Protein AF-X0TYU6-F1 (afdb_monomer_lite)

Radius of gyration: 12.11 Å; chains: 1; bounding box: 28×20×35 Å

Foldseek 3Di:
DPFDWDWDQDPVRDIDTDTLVQWDDWDDDPFWIWTDGNPDPDIDIDGCVGCPVVSVVVVSVVVVVSVVVVVVVD

Secondary structure (DSSP, 8-state):
----EEEEE-TTS-EEEEEGGGEEEEEE-SSEEEEEETTEEEEEEEEHHHH-HHHHHHHHHHHHHHHHHHHHH-

Organism: NCBI:txid412755

pLDDT: mean 78.76, std 12.81, range [47.75, 91.75]

Structure (mmCIF, N/CA/C/O backbone):
data_AF-X0TYU6-F1
#
_entry.id   AF-X0TYU6-F1
#
loop_
_atom_site.group_PDB
_atom_site.id
_atom_site.type_symbol
_atom_site.label_atom_id
_atom_site.label_alt_id
_atom_site.label_comp_id
_atom_site.label_asym_id
_atom_site.label_entity_id
_atom_site.label_seq_id
_atom_site.pdbx_PDB_ins_code
_atom_site.Cartn_x
_atom_site.Cartn_y
_atom_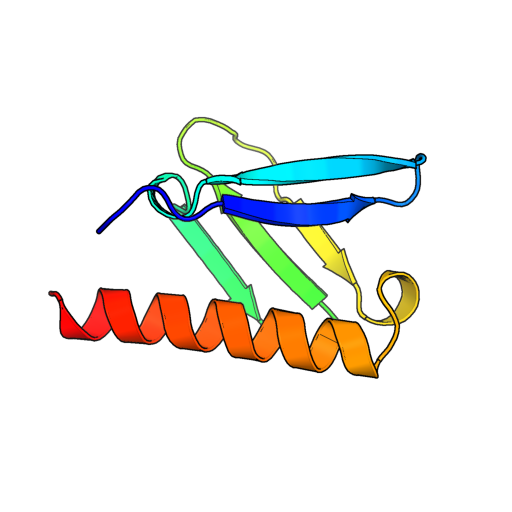site.Cartn_z
_atom_site.occupancy
_atom_site.B_iso_or_equiv
_atom_site.auth_seq_id
_atom_site.auth_comp_id
_atom_site.auth_asym_id
_atom_site.auth_atom_id
_atom_site.pdbx_PDB_model_num
ATOM 1 N N . MET A 1 1 ? -15.907 7.679 8.795 1.00 51.72 1 MET A N 1
ATOM 2 C CA . MET A 1 1 ? -14.689 8.211 8.140 1.00 51.72 1 MET A CA 1
ATOM 3 C C . MET A 1 1 ? -15.060 8.997 6.876 1.00 51.72 1 MET A C 1
ATOM 5 O O . MET A 1 1 ? -15.760 8.461 6.030 1.00 51.72 1 MET A O 1
ATOM 9 N N . LYS A 1 2 ? -14.681 10.282 6.752 1.00 49.62 2 LYS A N 1
ATOM 10 C CA . LYS A 1 2 ? -14.927 11.092 5.532 1.00 49.62 2 LYS A CA 1
ATOM 11 C C . LYS A 1 2 ? -14.253 10.428 4.319 1.00 49.62 2 LYS A C 1
ATOM 13 O O . LYS A 1 2 ? -13.156 9.911 4.487 1.00 49.62 2 LYS A O 1
ATOM 18 N N . ASN A 1 3 ? -14.879 10.474 3.138 1.00 53.25 3 ASN A N 1
ATOM 19 C CA . ASN A 1 3 ? -14.380 9.934 1.860 1.00 53.25 3 ASN A CA 1
ATOM 20 C C . ASN A 1 3 ? -12.937 10.386 1.559 1.00 53.25 3 ASN A C 1
ATOM 22 O O . ASN A 1 3 ? -12.719 11.426 0.937 1.00 53.25 3 ASN A O 1
ATOM 26 N N . LYS A 1 4 ? -11.945 9.628 2.027 1.00 67.06 4 LYS A N 1
ATOM 27 C CA . LYS A 1 4 ? -10.532 9.895 1.770 1.00 67.06 4 LYS A CA 1
ATOM 28 C C . LYS A 1 4 ? -10.155 9.170 0.475 1.00 67.06 4 LYS A C 1
ATOM 30 O O . LYS A 1 4 ? -10.355 7.962 0.350 1.00 67.06 4 LYS A O 1
ATOM 35 N N . TRP A 1 5 ? -9.638 9.926 -0.485 1.00 67.44 5 TRP A N 1
ATOM 36 C CA . TRP A 1 5 ? -9.124 9.416 -1.751 1.00 67.44 5 TRP A CA 1
ATOM 37 C C . TRP A 1 5 ? -7.601 9.446 -1.715 1.00 67.44 5 TRP A C 1
ATOM 39 O O . TRP A 1 5 ? -7.012 10.453 -1.323 1.00 67.44 5 TRP A O 1
ATOM 49 N N . PHE A 1 6 ? -6.967 8.361 -2.143 1.00 67.69 6 PHE A N 1
ATOM 50 C CA . PHE A 1 6 ? -5.539 8.325 -2.408 1.00 67.69 6 PHE A CA 1
ATOM 51 C C . PHE A 1 6 ? -5.294 8.486 -3.907 1.00 67.69 6 PHE A C 1
ATOM 53 O O . PHE A 1 6 ? -5.928 7.824 -4.723 1.00 67.69 6 PHE A O 1
ATOM 60 N N . VAL A 1 7 ? -4.384 9.390 -4.255 1.00 60.12 7 VAL A N 1
ATOM 61 C CA . VAL A 1 7 ? -4.107 9.808 -5.628 1.00 60.12 7 VAL A CA 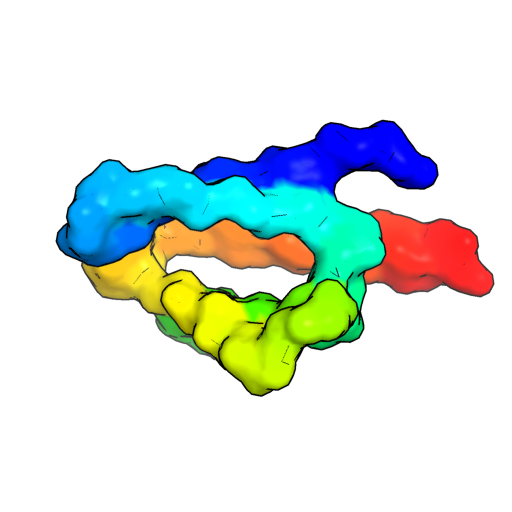1
ATOM 62 C C . VAL A 1 7 ? -2.671 9.424 -5.953 1.00 60.12 7 VAL A C 1
ATOM 64 O O . VAL A 1 7 ? -1.751 9.950 -5.328 1.00 60.12 7 VAL A O 1
ATOM 67 N N . ASN A 1 8 ? -2.458 8.536 -6.924 1.00 64.12 8 ASN A N 1
ATOM 68 C CA . ASN A 1 8 ? -1.108 8.212 -7.390 1.00 64.12 8 ASN A CA 1
ATOM 69 C C . ASN A 1 8 ? -1.018 8.218 -8.913 1.00 64.12 8 ASN A C 1
ATOM 71 O O . ASN A 1 8 ? -1.902 7.704 -9.594 1.00 64.12 8 ASN A O 1
ATOM 75 N N . LYS A 1 9 ? 0.060 8.791 -9.449 1.00 57.31 9 LYS A N 1
ATOM 76 C CA . LYS A 1 9 ? 0.353 8.752 -10.883 1.00 57.31 9 LYS A CA 1
ATOM 77 C C . LYS A 1 9 ? 0.951 7.390 -11.217 1.00 57.31 9 LYS A C 1
ATOM 79 O O . LYS A 1 9 ? 1.971 7.027 -10.649 1.00 57.31 9 LYS A O 1
ATOM 84 N N . CYS A 1 10 ? 0.321 6.651 -12.121 1.00 52.66 10 CYS A N 1
ATOM 85 C CA . CYS A 1 10 ? 0.794 5.373 -12.649 1.00 52.66 10 CYS A CA 1
ATOM 86 C C . CYS A 1 10 ? 1.624 5.551 -13.932 1.00 52.66 10 CYS A C 1
ATOM 88 O O . CYS A 1 10 ? 1.682 6.637 -14.513 1.00 52.66 10 CYS A O 1
ATOM 90 N N . LYS A 1 11 ? 2.295 4.465 -14.346 1.00 47.75 11 LYS A N 1
ATOM 91 C CA . LYS A 1 11 ? 3.322 4.406 -15.409 1.00 47.75 11 LYS A CA 1
ATOM 92 C C . LYS A 1 11 ? 2.829 4.865 -16.780 1.00 47.75 11 LYS A C 1
ATOM 94 O O . LYS A 1 11 ? 3.609 5.331 -17.599 1.00 47.7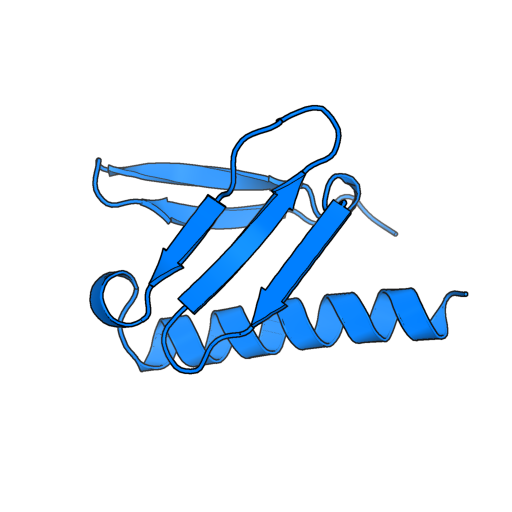5 11 LYS A O 1
ATOM 99 N N . ASP A 1 12 ? 1.528 4.792 -16.977 1.00 56.22 12 ASP A N 1
ATOM 100 C CA . ASP A 1 12 ? 0.814 5.054 -18.219 1.00 56.22 12 ASP A CA 1
ATOM 101 C C . ASP A 1 12 ? 0.223 6.482 -18.259 1.00 56.22 12 ASP A C 1
ATOM 103 O O . ASP A 1 12 ? -0.567 6.815 -19.135 1.00 56.22 12 ASP A O 1
ATOM 107 N N . GLY A 1 13 ? 0.624 7.355 -17.322 1.00 52.94 13 GLY A N 1
ATOM 108 C CA . GLY A 1 13 ? 0.193 8.759 -17.256 1.00 52.94 13 GLY A CA 1
ATOM 109 C C . GLY A 1 13 ? -1.156 8.971 -16.562 1.00 52.94 13 GLY A C 1
ATOM 110 O O . GLY A 1 13 ? -1.557 10.113 -16.332 1.00 52.94 13 GLY A O 1
ATOM 111 N N . TYR A 1 14 ? -1.833 7.889 -16.173 1.00 52.19 14 TYR A N 1
ATOM 112 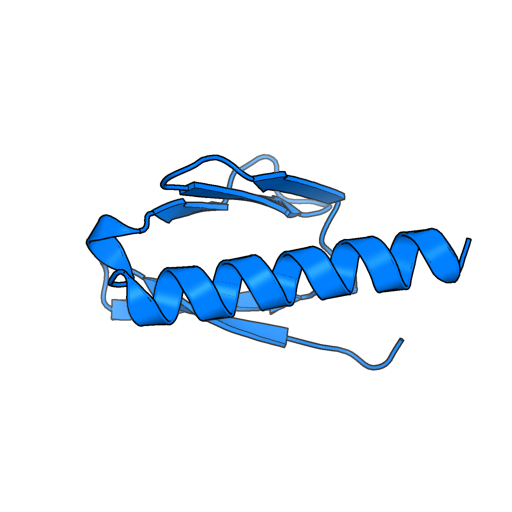C CA . TYR A 1 14 ? -3.103 7.934 -15.458 1.00 52.19 14 TYR A CA 1
ATOM 113 C C . TYR A 1 14 ? -2.912 8.125 -13.957 1.00 52.19 14 TYR A C 1
ATOM 115 O O . TYR A 1 14 ? -2.023 7.548 -13.333 1.00 52.19 14 TYR A O 1
ATOM 123 N N . THR A 1 15 ? -3.801 8.909 -13.361 1.00 59.97 15 THR A N 1
ATOM 124 C CA . THR A 1 15 ? -3.917 9.045 -11.913 1.00 59.97 15 THR A CA 1
ATOM 125 C C . THR A 1 15 ? -4.879 7.979 -11.394 1.00 59.97 15 THR A C 1
ATOM 127 O O . THR A 1 15 ? -6.074 8.054 -11.676 1.00 59.97 15 THR A O 1
ATOM 130 N N . LYS A 1 16 ? -4.395 6.995 -10.627 1.00 64.44 16 LYS A N 1
ATOM 131 C CA . LYS A 1 16 ? -5.275 6.072 -9.900 1.00 64.44 16 LYS A CA 1
ATOM 132 C C . LYS A 1 16 ? -5.803 6.761 -8.648 1.00 64.44 16 LYS A C 1
ATOM 134 O O . LYS A 1 16 ? -5.026 7.210 -7.804 1.00 64.44 16 LYS A O 1
ATOM 139 N N . LEU A 1 17 ? -7.129 6.842 -8.566 1.00 65.00 17 LEU A N 1
ATOM 140 C CA . LEU A 1 17 ? -7.870 7.271 -7.388 1.00 65.00 17 LEU A CA 1
ATOM 141 C C . LEU A 1 17 ? -8.329 6.025 -6.638 1.00 65.00 17 LEU A C 1
ATOM 143 O O . LEU A 1 17 ? -9.140 5.258 -7.147 1.00 65.00 17 LEU A O 1
ATOM 147 N N . LEU A 1 18 ? -7.808 5.826 -5.436 1.00 72.44 18 LEU A N 1
ATOM 148 C CA . LEU A 1 18 ? -8.183 4.718 -4.570 1.00 72.44 18 LEU A CA 1
ATOM 149 C C . LEU A 1 18 ? -9.035 5.259 -3.422 1.00 72.44 18 LEU A C 1
ATOM 151 O O . LEU A 1 18 ? -8.594 6.131 -2.669 1.00 72.44 18 LEU A O 1
ATOM 155 N N . ARG A 1 19 ? -10.265 4.762 -3.295 1.00 76.62 19 ARG A N 1
ATOM 156 C CA . ARG A 1 19 ? -11.164 5.137 -2.202 1.00 76.62 19 ARG A CA 1
ATOM 157 C C . ARG A 1 19 ? -10.801 4.312 -0.967 1.00 76.62 19 ARG A C 1
ATOM 159 O O . ARG A 1 19 ? -10.770 3.087 -1.040 1.00 76.62 19 ARG A O 1
ATOM 166 N N . ILE A 1 20 ? -10.493 4.956 0.155 1.00 76.62 20 ILE A N 1
ATOM 167 C CA . ILE A 1 20 ? -9.942 4.248 1.325 1.00 76.62 20 ILE A CA 1
ATOM 168 C C . ILE A 1 20 ? -10.940 3.275 1.957 1.00 76.62 20 ILE A C 1
ATOM 170 O O . ILE A 1 20 ? -10.556 2.193 2.374 1.00 76.62 20 ILE A O 1
ATOM 174 N N . ASP A 1 21 ? -12.222 3.621 1.974 1.00 78.50 21 ASP A N 1
ATOM 175 C CA . ASP A 1 21 ? -13.305 2.747 2.449 1.00 78.50 21 ASP A CA 1
ATOM 176 C C . ASP A 1 21 ? -13.584 1.551 1.523 1.00 78.50 21 ASP A C 1
ATOM 178 O O . ASP A 1 21 ? -14.301 0.635 1.910 1.00 78.50 21 ASP A O 1
ATOM 182 N N . SER A 1 22 ? -13.012 1.540 0.316 1.00 81.81 22 SER A N 1
ATOM 183 C CA . SER A 1 22 ? -13.028 0.373 -0.564 1.00 81.81 22 SER A CA 1
ATOM 184 C C . SER A 1 22 ? -11.812 -0.526 -0.371 1.00 81.81 22 SER A C 1
ATOM 186 O O . SER A 1 22 ? -11.746 -1.563 -1.012 1.00 81.81 22 SER A O 1
ATOM 188 N N . ILE A 1 23 ? -10.842 -0.167 0.475 1.00 84.50 23 ILE A N 1
ATOM 189 C CA . ILE A 1 23 ? -9.671 -1.011 0.722 1.00 84.50 23 ILE A CA 1
ATOM 190 C C . ILE A 1 23 ? -10.106 -2.246 1.501 1.00 84.50 23 ILE A C 1
ATOM 192 O O . ILE A 1 23 ? -10.638 -2.146 2.603 1.00 84.50 23 ILE A O 1
ATOM 196 N N . ARG A 1 24 ? -9.839 -3.412 0.919 1.00 86.06 24 ARG A N 1
ATOM 197 C CA . ARG A 1 24 ? -10.059 -4.709 1.551 1.00 86.06 24 ARG A CA 1
ATOM 198 C C . ARG A 1 24 ? -8.802 -5.178 2.276 1.00 86.06 24 ARG A C 1
ATOM 200 O O . ARG A 1 24 ? -8.867 -5.541 3.442 1.00 86.06 24 ARG A O 1
ATOM 207 N N . GLU A 1 25 ? -7.668 -5.170 1.580 1.00 88.62 25 GLU A N 1
ATOM 208 C CA . GLU A 1 25 ? -6.390 -5.694 2.072 1.00 88.62 25 GLU A CA 1
ATOM 209 C C . GLU A 1 25 ? -5.244 -4.786 1.607 1.00 88.62 25 GLU A C 1
ATOM 211 O O . GLU A 1 25 ? -5.257 -4.272 0.484 1.00 88.62 25 GLU A O 1
ATOM 216 N N . VAL A 1 26 ? -4.247 -4.587 2.476 1.00 89.56 26 VAL A N 1
ATOM 217 C CA . VAL A 1 26 ? -3.008 -3.864 2.155 1.00 89.56 26 VAL A CA 1
ATOM 218 C C . VAL A 1 26 ? -1.824 -4.678 2.638 1.00 89.56 26 VAL A C 1
ATOM 220 O O . VAL A 1 26 ? -1.693 -4.932 3.834 1.00 89.56 26 VAL A O 1
ATOM 223 N N . HIS A 1 27 ? -0.929 -5.045 1.727 1.00 91.75 27 HIS A N 1
ATOM 224 C CA . HIS A 1 27 ? 0.320 -5.719 2.061 1.00 91.75 27 HIS A CA 1
ATOM 225 C C . HIS A 1 27 ? 1.504 -4.773 1.863 1.00 91.75 27 HIS A C 1
ATOM 227 O O . HIS A 1 27 ? 1.617 -4.059 0.864 1.00 91.75 27 HIS A O 1
ATOM 233 N N . PHE A 1 28 ? 2.411 -4.772 2.839 1.00 91.62 28 PHE A N 1
ATOM 234 C CA . PHE A 1 28 ? 3.602 -3.932 2.837 1.00 91.62 28 PHE A CA 1
ATOM 235 C C . PHE A 1 28 ? 4.850 -4.790 2.659 1.00 91.62 28 PHE A C 1
ATOM 237 O O . PHE A 1 28 ? 5.281 -5.458 3.594 1.00 91.62 28 PHE A O 1
ATOM 244 N N . ASN A 1 29 ? 5.491 -4.676 1.504 1.00 90.56 29 ASN A N 1
ATOM 245 C CA . ASN A 1 29 ? 6.802 -5.259 1.233 1.00 90.56 29 ASN A CA 1
ATOM 246 C C . ASN A 1 29 ? 7.888 -4.187 1.352 1.00 90.56 29 ASN A C 1
ATOM 248 O O . ASN A 1 29 ? 7.573 -2.997 1.447 1.00 90.56 29 ASN A O 1
ATOM 252 N N . GLU A 1 30 ? 9.169 -4.571 1.386 1.00 89.25 30 GLU A N 1
ATOM 253 C CA . GLU A 1 30 ? 10.280 -3.606 1.460 1.00 89.25 30 GLU A CA 1
ATOM 254 C C . GLU A 1 30 ? 10.143 -2.537 0.371 1.00 89.25 30 GLU A C 1
ATOM 256 O O . GLU A 1 30 ? 10.072 -1.346 0.693 1.00 89.25 30 GLU A O 1
ATOM 261 N N . ASP A 1 31 ? 9.924 -3.000 -0.861 1.00 90.25 31 ASP A N 1
ATOM 262 C CA . ASP A 1 31 ? 9.922 -2.178 -2.066 1.00 90.25 31 ASP A CA 1
ATOM 263 C C . ASP A 1 31 ? 8.551 -2.000 -2.711 1.00 90.25 31 ASP A C 1
ATOM 265 O O . ASP A 1 31 ? 8.434 -1.211 -3.642 1.00 90.25 31 ASP A O 1
ATOM 269 N N . ASN A 1 32 ? 7.503 -2.654 -2.200 1.00 89.44 32 ASN A N 1
ATOM 270 C CA . ASN A 1 32 ? 6.157 -2.571 -2.770 1.00 89.44 32 ASN A CA 1
ATOM 271 C C . ASN A 1 32 ? 5.085 -2.311 -1.703 1.00 89.44 32 ASN A C 1
ATOM 273 O O . ASN A 1 32 ? 5.227 -2.701 -0.542 1.00 89.44 32 ASN A O 1
ATOM 277 N N . VAL A 1 33 ? 3.995 -1.668 -2.113 1.00 90.12 33 VAL A N 1
ATOM 278 C CA . VAL A 1 33 ? 2.719 -1.659 -1.392 1.00 90.12 33 VAL A CA 1
ATOM 279 C C . VAL A 1 33 ? 1.670 -2.235 -2.329 1.00 90.12 33 VAL A C 1
ATOM 281 O O . VAL A 1 33 ? 1.459 -1.700 -3.415 1.00 90.12 33 VAL A O 1
ATOM 284 N N . ASP A 1 34 ?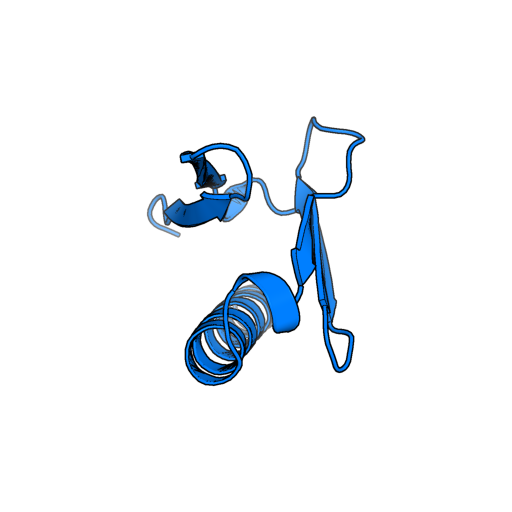 1.040 -3.319 -1.905 1.00 90.25 34 ASP A N 1
ATOM 285 C CA . ASP A 1 34 ? 0.021 -4.031 -2.667 1.00 90.25 34 ASP A CA 1
ATOM 286 C C . ASP A 1 34 ? -1.339 -3.778 -2.025 1.00 90.25 34 ASP A C 1
ATOM 288 O O . ASP A 1 34 ? -1.477 -3.897 -0.807 1.00 90.25 34 ASP A O 1
ATOM 292 N N . ILE A 1 35 ? -2.327 -3.378 -2.824 1.00 88.44 35 ILE A N 1
ATOM 293 C CA . ILE A 1 35 ? -3.652 -2.993 -2.334 1.00 88.44 35 ILE A CA 1
ATOM 294 C C . ILE A 1 35 ? -4.731 -3.727 -3.119 1.00 88.44 35 ILE A C 1
ATOM 296 O O . ILE A 1 35 ? -4.765 -3.647 -4.345 1.00 88.44 35 ILE A O 1
ATOM 300 N N . TRP A 1 36 ? -5.659 -4.355 -2.406 1.00 88.50 36 TRP A N 1
ATOM 301 C CA . TRP A 1 36 ? -6.879 -4.927 -2.969 1.00 88.50 36 TRP A CA 1
ATOM 302 C C . TRP A 1 36 ? -8.081 -4.115 -2.525 1.00 88.50 36 TRP A C 1
ATOM 304 O O . TRP A 1 36 ? -8.169 -3.705 -1.362 1.00 88.50 36 TRP A O 1
ATOM 314 N N . THR A 1 37 ? -9.022 -3.903 -3.443 1.00 87.31 37 THR A N 1
ATOM 315 C CA . THR A 1 37 ? -10.264 -3.189 -3.146 1.00 87.31 37 THR A CA 1
ATOM 316 C C . THR A 1 37 ? -11.477 -4.110 -3.200 1.00 87.31 37 THR A C 1
ATOM 318 O O . THR A 1 37 ? -11.479 -5.160 -3.838 1.00 87.31 37 THR A O 1
ATOM 321 N N . VAL A 1 38 ? -12.527 -3.746 -2.474 1.00 83.81 38 VAL A N 1
ATOM 322 C CA . VAL A 1 38 ? -13.810 -4.442 -2.495 1.00 83.81 38 VAL A CA 1
ATOM 323 C C . VAL A 1 38 ? -14.432 -4.265 -3.879 1.00 83.81 38 VAL A C 1
ATOM 325 O O . VAL A 1 38 ? -14.647 -3.143 -4.330 1.00 83.81 38 VAL A O 1
ATOM 328 N N . GLY A 1 39 ? -14.747 -5.379 -4.538 1.00 82.69 39 GLY A N 1
ATOM 329 C CA . GLY A 1 39 ? -15.365 -5.379 -5.866 1.00 82.69 39 GLY A CA 1
ATOM 330 C C . GLY A 1 39 ? -14.383 -5.344 -7.041 1.00 82.69 39 GLY A C 1
ATOM 331 O O . GLY A 1 39 ? -14.833 -5.498 -8.172 1.00 82.69 39 GLY A O 1
ATOM 332 N N . ASP A 1 40 ? -13.073 -5.227 -6.795 1.00 82.12 40 ASP A N 1
ATOM 333 C CA . ASP A 1 40 ? -12.033 -5.456 -7.806 1.00 82.12 40 ASP A CA 1
ATOM 334 C C . ASP A 1 40 ? -11.186 -6.675 -7.397 1.00 82.12 40 ASP A C 1
ATOM 336 O O . ASP A 1 40 ? -10.524 -6.646 -6.357 1.00 82.12 40 ASP A O 1
ATOM 340 N N . PRO A 1 41 ? -11.188 -7.772 -8.178 1.00 80.25 41 PRO A N 1
ATOM 341 C CA . PRO A 1 41 ? -10.328 -8.921 -7.897 1.00 80.25 41 PRO A CA 1
ATOM 342 C C . PRO A 1 41 ? -8.836 -8.621 -8.123 1.00 80.25 41 PRO A C 1
ATOM 344 O O . PRO A 1 41 ? -7.983 -9.428 -7.749 1.00 80.25 41 PRO A O 1
ATOM 347 N N . SER A 1 42 ? -8.503 -7.493 -8.752 1.00 81.31 42 SER A N 1
ATOM 348 C CA . SER A 1 42 ? -7.139 -7.133 -9.119 1.00 81.31 42 SER A CA 1
ATOM 349 C C . SER A 1 42 ? -6.356 -6.562 -7.939 1.00 81.31 42 SER A C 1
ATOM 351 O O . SER A 1 42 ? -6.863 -5.783 -7.134 1.00 81.31 42 SER A O 1
ATOM 353 N N . CYS A 1 43 ? -5.064 -6.885 -7.889 1.00 83.56 43 CYS A N 1
ATOM 354 C CA . CYS A 1 43 ? -4.120 -6.209 -7.006 1.00 83.56 43 CYS A CA 1
ATOM 355 C C . CYS A 1 43 ? -3.620 -4.909 -7.648 1.00 83.56 43 CYS A C 1
ATOM 357 O O . CYS A 1 43 ? -3.174 -4.891 -8.800 1.00 83.56 43 CYS A O 1
ATOM 359 N N . HIS A 1 44 ? -3.626 -3.820 -6.887 1.00 83.31 44 HIS A N 1
ATOM 360 C CA . HIS A 1 44 ? -2.925 -2.594 -7.232 1.00 83.31 44 HIS A CA 1
ATOM 361 C C . HIS A 1 44 ? -1.549 -2.580 -6.566 1.00 83.31 44 HIS A C 1
ATOM 363 O O . HIS A 1 44 ? -1.413 -2.265 -5.385 1.00 83.31 44 HIS A O 1
ATOM 369 N N . ASN A 1 45 ? -0.530 -2.901 -7.357 1.00 86.00 45 ASN A N 1
ATOM 370 C CA . ASN A 1 45 ? 0.863 -2.882 -6.934 1.00 86.00 45 ASN A CA 1
ATOM 371 C C . ASN A 1 45 ? 1.481 -1.488 -7.138 1.00 86.00 45 ASN A C 1
ATOM 373 O O . ASN A 1 45 ? 1.399 -0.894 -8.217 1.00 86.00 45 ASN A O 1
ATOM 377 N N . PHE A 1 46 ? 2.119 -0.981 -6.088 1.00 85.38 46 PHE A N 1
ATOM 378 C CA . PHE A 1 46 ? 2.829 0.289 -6.072 1.00 85.38 46 PHE A CA 1
ATOM 379 C C . PHE A 1 46 ? 4.292 0.055 -5.696 1.00 85.38 46 PHE A C 1
ATOM 381 O O . PHE A 1 46 ? 4.588 -0.213 -4.532 1.00 85.38 46 PHE A O 1
ATOM 388 N N . THR A 1 47 ? 5.211 0.174 -6.657 1.00 87.50 47 THR A N 1
ATOM 389 C CA . THR A 1 47 ? 6.641 -0.099 -6.433 1.00 87.50 47 THR A CA 1
ATOM 390 C C . THR A 1 47 ? 7.446 1.160 -6.113 1.00 87.50 47 THR A C 1
ATOM 392 O O . THR A 1 47 ? 7.202 2.247 -6.650 1.00 87.50 47 THR A O 1
ATOM 395 N N . ARG A 1 48 ? 8.454 1.009 -5.250 1.00 88.44 48 ARG A N 1
ATOM 396 C CA . ARG A 1 48 ? 9.401 2.056 -4.849 1.00 88.44 48 ARG A CA 1
ATOM 397 C C . ARG A 1 48 ? 10.134 2.640 -6.040 1.00 88.44 48 ARG A C 1
ATOM 399 O O . ARG A 1 48 ? 10.277 3.857 -6.122 1.00 88.44 48 ARG A O 1
ATOM 406 N N . ASP A 1 49 ? 10.596 1.781 -6.936 1.00 87.06 49 ASP A N 1
ATOM 407 C CA . ASP A 1 49 ? 11.433 2.187 -8.063 1.00 87.06 49 ASP A CA 1
ATOM 408 C C . ASP A 1 49 ? 10.657 3.068 -9.041 1.00 87.06 49 ASP A C 1
ATOM 410 O O . ASP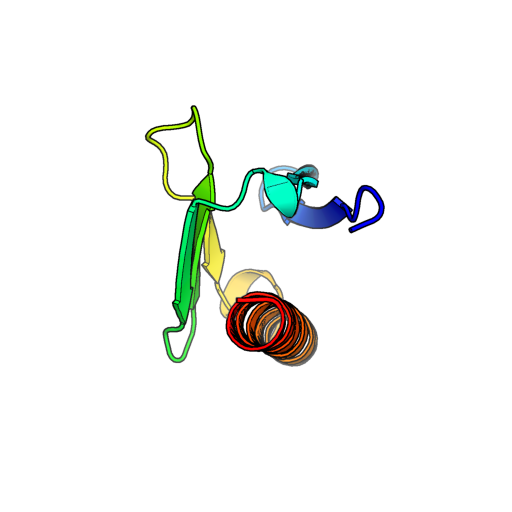 A 1 49 ? 11.209 4.008 -9.606 1.00 87.06 49 ASP A O 1
ATOM 414 N N . PHE A 1 50 ? 9.355 2.816 -9.187 1.00 82.25 50 PHE A N 1
ATOM 415 C CA . PHE A 1 50 ? 8.493 3.616 -10.043 1.00 82.25 50 PHE A CA 1
ATOM 416 C C . PHE A 1 50 ? 8.064 4.936 -9.384 1.00 82.25 50 PHE A C 1
ATOM 418 O O . PHE A 1 50 ? 8.083 5.990 -10.014 1.00 82.25 50 PHE A O 1
ATOM 425 N N . ILE A 1 51 ? 7.690 4.890 -8.106 1.00 81.81 51 ILE A N 1
ATOM 426 C CA . ILE A 1 51 ? 7.202 6.062 -7.364 1.00 81.81 51 ILE A CA 1
ATOM 427 C C . ILE A 1 51 ? 8.352 6.999 -6.959 1.00 81.81 51 ILE A C 1
ATOM 429 O O . ILE A 1 51 ? 8.151 8.196 -6.746 1.00 81.81 51 ILE A O 1
ATOM 433 N N . GLY A 1 52 ? 9.565 6.461 -6.852 1.00 85.88 52 GLY A N 1
ATOM 434 C CA . GLY A 1 52 ? 10.720 7.118 -6.264 1.00 85.88 52 GLY A CA 1
ATOM 435 C C . GLY A 1 52 ? 10.758 6.938 -4.745 1.00 85.88 52 GLY A C 1
ATOM 436 O O . GLY A 1 52 ? 9.745 7.029 -4.050 1.00 85.88 52 GLY A O 1
ATOM 437 N N . LYS A 1 53 ? 11.964 6.717 -4.210 1.00 88.81 53 LYS A N 1
ATOM 438 C CA . LYS A 1 53 ? 12.214 6.336 -2.808 1.00 88.81 53 LYS A CA 1
ATOM 439 C C . LYS A 1 53 ? 11.494 7.212 -1.776 1.00 88.81 53 LYS A C 1
ATOM 441 O O . LYS A 1 53 ? 10.824 6.691 -0.885 1.00 88.81 53 LYS A O 1
ATOM 446 N N . GLU A 1 54 ? 11.603 8.533 -1.901 1.00 89.69 54 GLU A N 1
ATOM 447 C CA . GLU A 1 54 ? 11.016 9.467 -0.930 1.00 89.69 54 GLU A CA 1
ATOM 448 C C . GLU A 1 54 ? 9.486 9.489 -0.980 1.00 89.69 54 GLU A C 1
ATOM 450 O O . GLU A 1 54 ? 8.822 9.497 0.059 1.00 89.69 54 GLU A O 1
ATOM 455 N N . GLN A 1 55 ? 8.908 9.453 -2.180 1.00 84.56 55 GLN A N 1
ATOM 456 C CA . GLN A 1 55 ? 7.455 9.424 -2.340 1.00 84.56 55 GLN A CA 1
ATOM 457 C C . GLN A 1 55 ? 6.880 8.078 -1.901 1.00 84.56 55 GLN A C 1
ATOM 459 O O . GLN A 1 55 ? 5.858 8.035 -1.216 1.00 84.56 55 GLN A O 1
ATOM 464 N N . PHE A 1 56 ? 7.587 6.986 -2.188 1.00 88.50 56 PHE A N 1
ATOM 465 C CA . PHE A 1 56 ? 7.218 5.655 -1.733 1.00 88.50 56 PHE A CA 1
ATOM 466 C C . PHE A 1 56 ? 7.208 5.573 -0.206 1.00 88.50 56 PHE A C 1
ATOM 468 O O . PHE A 1 56 ? 6.257 5.058 0.377 1.00 88.50 56 PHE A O 1
ATOM 475 N N . LYS A 1 57 ? 8.211 6.153 0.466 1.00 90.19 57 LYS A N 1
ATOM 476 C CA . LYS A 1 57 ? 8.261 6.223 1.933 1.00 90.19 57 LYS A CA 1
ATOM 477 C C . LYS A 1 57 ? 7.051 6.963 2.512 1.00 90.19 57 LYS A C 1
ATOM 479 O O . LYS A 1 57 ? 6.442 6.470 3.461 1.00 90.19 57 LYS A O 1
ATOM 484 N N . LYS A 1 58 ? 6.681 8.112 1.934 1.00 87.75 58 LYS A N 1
ATOM 485 C CA . LYS A 1 58 ? 5.503 8.894 2.355 1.00 87.75 58 LYS A CA 1
ATOM 486 C C . LYS A 1 58 ? 4.204 8.121 2.145 1.00 87.75 58 LYS A C 1
ATOM 488 O O . LYS A 1 58 ? 3.403 8.019 3.068 1.00 87.75 58 LYS A O 1
ATOM 493 N N . MET A 1 59 ? 4.031 7.525 0.969 1.00 86.38 59 MET A N 1
ATOM 494 C CA . MET A 1 59 ? 2.868 6.701 0.642 1.00 86.38 59 MET A CA 1
ATOM 495 C C . MET A 1 59 ? 2.746 5.495 1.584 1.00 86.38 59 MET A C 1
ATOM 497 O O . MET A 1 59 ? 1.686 5.258 2.156 1.00 86.38 59 MET A O 1
ATOM 501 N N . LYS A 1 60 ? 3.837 4.750 1.791 1.00 89.75 60 LYS A N 1
ATOM 502 C CA . LYS A 1 60 ? 3.866 3.584 2.682 1.00 89.75 60 LYS A CA 1
ATOM 503 C C . LYS A 1 60 ? 3.524 3.970 4.122 1.00 89.75 60 LYS A C 1
ATOM 505 O O . LYS A 1 60 ? 2.767 3.259 4.774 1.00 89.75 60 LYS A O 1
ATOM 510 N N . ALA A 1 61 ? 4.041 5.097 4.614 1.00 90.81 61 ALA A N 1
ATOM 511 C CA . ALA A 1 61 ? 3.694 5.617 5.937 1.00 90.81 61 ALA A CA 1
ATOM 512 C C . ALA A 1 61 ? 2.212 6.016 6.037 1.00 90.81 61 ALA A C 1
ATOM 514 O O . ALA A 1 61 ? 1.564 5.693 7.028 1.00 90.81 61 ALA A O 1
ATOM 515 N N . TYR A 1 62 ? 1.667 6.655 4.999 1.00 86.56 62 TYR A N 1
ATOM 516 C CA . TYR A 1 62 ? 0.258 7.038 4.931 1.00 86.56 62 TYR A CA 1
ATOM 517 C C . TYR A 1 62 ? -0.678 5.825 5.018 1.00 86.56 62 TYR A C 1
ATOM 519 O O . TYR A 1 62 ? -1.557 5.791 5.875 1.00 86.56 62 TYR A O 1
ATOM 527 N N . PHE A 1 63 ? -0.443 4.788 4.207 1.00 87.19 63 PHE A N 1
ATOM 528 C CA . PHE A 1 63 ? -1.239 3.556 4.260 1.00 87.19 63 PHE A CA 1
ATOM 529 C C . PHE A 1 63 ? -1.090 2.800 5.579 1.00 87.19 63 PHE A C 1
ATOM 531 O O . PHE A 1 63 ? -2.078 2.286 6.093 1.00 87.19 63 PHE A O 1
ATOM 538 N N . LYS A 1 64 ? 0.104 2.788 6.185 1.00 89.94 64 LYS A N 1
ATOM 539 C CA . LYS A 1 64 ? 0.278 2.237 7.538 1.00 89.94 64 LYS A CA 1
ATOM 540 C C . LYS A 1 64 ? -0.544 2.990 8.581 1.00 89.94 64 LYS A C 1
ATOM 542 O O . LYS A 1 64 ? -1.071 2.359 9.490 1.00 89.94 64 LYS A O 1
ATOM 547 N N . GLN A 1 65 ? -0.649 4.315 8.468 1.00 88.56 65 GLN A N 1
ATOM 548 C CA . GLN A 1 65 ? -1.479 5.095 9.382 1.00 88.56 65 GLN A CA 1
ATOM 549 C C . GLN A 1 65 ? -2.962 4.767 9.204 1.00 88.56 65 GLN A C 1
ATOM 551 O O . GLN A 1 65 ? -3.648 4.584 10.194 1.00 88.56 65 GLN A O 1
ATOM 556 N N . ILE A 1 66 ? -3.435 4.610 7.966 1.00 83.50 66 ILE A N 1
ATOM 557 C CA . ILE A 1 66 ? -4.824 4.211 7.687 1.00 83.50 66 ILE A CA 1
ATOM 558 C C . ILE A 1 66 ? -5.159 2.857 8.310 1.00 83.50 66 ILE A C 1
ATOM 560 O O . ILE A 1 66 ? -6.199 2.735 8.945 1.00 83.50 66 ILE A O 1
ATOM 564 N N . VAL A 1 67 ? -4.286 1.857 8.147 1.00 84.62 67 VAL A N 1
ATOM 565 C CA . VAL A 1 67 ? -4.493 0.530 8.750 1.00 84.62 67 VAL A CA 1
ATOM 566 C C . VAL A 1 67 ? -4.611 0.647 10.269 1.00 84.62 67 VAL A C 1
ATOM 568 O O . VAL A 1 67 ? -5.557 0.121 10.839 1.00 84.62 67 VAL A O 1
ATOM 571 N N . ARG A 1 68 ? -3.730 1.423 10.913 1.00 87.50 68 ARG A N 1
ATOM 572 C CA . ARG A 1 68 ? -3.807 1.678 12.360 1.00 87.50 68 ARG A CA 1
ATOM 573 C C . ARG A 1 68 ? -5.072 2.429 12.765 1.00 87.50 68 ARG A C 1
ATOM 575 O O . ARG A 1 68 ? -5.631 2.128 13.809 1.00 87.50 68 ARG A O 1
ATOM 582 N N . ASP A 1 69 ? -5.496 3.432 11.998 1.00 83.69 69 ASP A N 1
ATOM 583 C CA . ASP A 1 69 ? -6.727 4.176 12.287 1.00 83.69 69 ASP A CA 1
ATOM 584 C C . ASP A 1 69 ? -7.929 3.212 12.275 1.00 83.69 69 ASP A C 1
ATOM 586 O O . ASP A 1 69 ? -8.740 3.250 13.190 1.00 83.69 69 ASP A O 1
ATOM 590 N N . ILE A 1 70 ? -7.992 2.295 11.299 1.00 77.75 70 ILE A N 1
ATOM 591 C CA . ILE A 1 70 ? -9.038 1.262 11.210 1.00 77.75 70 ILE A CA 1
ATOM 592 C C . ILE A 1 70 ? -8.952 0.281 12.386 1.00 77.75 70 ILE A C 1
ATOM 594 O O . ILE A 1 70 ? -9.968 0.009 13.012 1.00 77.75 70 ILE A O 1
ATOM 598 N N . GLU A 1 71 ? -7.759 -0.228 12.707 1.00 80.31 71 GLU A N 1
ATOM 599 C CA . GLU A 1 71 ? -7.547 -1.156 13.832 1.00 80.31 71 GLU A CA 1
ATOM 600 C C . GLU A 1 71 ? -7.948 -0.557 15.188 1.00 80.31 71 GLU A C 1
ATOM 602 O O . GLU A 1 71 ? -8.344 -1.304 16.071 1.00 80.31 71 GLU A O 1
ATOM 607 N N . ASN A 1 72 ? -7.848 0.766 15.361 1.00 81.50 72 ASN A N 1
ATOM 608 C CA . ASN A 1 72 ? -8.224 1.457 16.601 1.00 81.50 72 ASN A CA 1
ATOM 609 C C . ASN A 1 72 ? -9.689 1.940 16.628 1.00 81.50 72 ASN A C 1
ATOM 611 O O . ASN A 1 72 ? -10.164 2.363 17.681 1.00 81.50 72 ASN A O 1
ATOM 615 N N . GLU A 1 73 ? -10.385 1.954 15.485 1.00 72.12 73 GLU A N 1
ATOM 616 C CA . GLU A 1 73 ? -11.829 2.238 15.396 1.00 72.12 73 GLU A CA 1
ATOM 617 C C . GLU A 1 73 ? -12.691 0.969 15.597 1.00 72.12 73 GLU A C 1
ATOM 619 O O . GLU A 1 73 ? -13.915 1.085 15.713 1.00 72.12 73 GLU A O 1
ATOM 624 N N . LEU A 1 74 ? -12.066 -0.216 15.639 1.00 55.25 74 LEU A N 1
ATOM 625 C CA . LEU A 1 74 ? -12.671 -1.530 15.902 1.00 55.25 74 LEU A CA 1
ATOM 626 C C . LEU A 1 74 ? -12.472 -1.963 17.362 1.00 55.25 74 LEU A C 1
ATOM 628 O O . LEU A 1 74 ? -13.394 -2.632 17.882 1.00 55.25 74 LEU A O 1
#

Sequence (74 aa):
MKNKWFVNKCKDGYTKLLRIDSIREVHFNEDNVDIWTVGDPSCHNFTRDFIGKEQFKKMKAYFKQIVRDIENEL